Protein AF-A0A7X7B456-F1 (afdb_monomer_lite)

Secondary structure (DSSP, 8-state):
---HHHHEEES-EEEEEEE-TTS-EEEEEE-TT--EEEEESEEEEES---EEEEEE-SSSEEEEEEEEETTTTEEEEEEEEETTTEEEEEEE-TTS-EEEEEEE-

pLDDT: mean 91.18, std 5.42, range [74.38, 96.75]

Radius of gyration: 12.92 Å; chains: 1; bounding box: 39×23×30 Å

Foldseek 3Di:
DDDLVLAEDEDWDFDDWDADPQRKIKTKTAPCQQWEWEADVDTDTDRGFGIWIWIDDPAQKIKIFGARDVVVSHTPDIDIDGSQFWHWYWDADPVRYIYIYIDTD

Structure (mmCIF, N/CA/C/O backbone):
data_AF-A0A7X7B456-F1
#
_entry.id   AF-A0A7X7B456-F1
#
loop_
_atom_site.group_PDB
_atom_site.id
_atom_site.type_symbol
_atom_site.label_atom_id
_atom_site.label_alt_id
_atom_site.label_comp_id
_atom_site.label_asym_id
_atom_site.label_entity_id
_atom_site.label_seq_id
_atom_site.pdbx_PDB_ins_code
_atom_site.Cartn_x
_atom_site.Cartn_y
_atom_site.Cartn_z
_atom_site.occupancy
_atom_site.B_iso_or_equiv
_atom_site.auth_seq_id
_atom_site.auth_comp_id
_atom_site.auth_asym_id
_atom_site.auth_atom_id
_atom_site.pdbx_PDB_model_num
ATOM 1 N N . MET A 1 1 ? 10.256 3.997 -14.830 1.00 79.56 1 MET A N 1
ATOM 2 C CA . MET A 1 1 ? 10.286 3.714 -13.384 1.00 79.56 1 MET A CA 1
ATOM 3 C C . MET A 1 1 ? 8.914 4.049 -12.843 1.00 79.56 1 MET A C 1
ATOM 5 O O . MET A 1 1 ? 8.409 5.098 -13.226 1.00 79.56 1 MET A O 1
ATOM 9 N N . LEU A 1 2 ? 8.309 3.146 -12.071 1.00 88.50 2 LEU A N 1
ATOM 10 C CA . LEU A 1 2 ? 6.975 3.356 -11.505 1.00 88.50 2 LEU A CA 1
ATOM 11 C C . LEU A 1 2 ? 6.979 4.529 -10.521 1.00 88.50 2 LEU A C 1
ATOM 13 O O . LEU A 1 2 ? 7.971 4.753 -9.823 1.00 88.50 2 LEU A O 1
ATOM 17 N N . ASP A 1 3 ? 5.858 5.237 -10.439 1.00 92.12 3 ASP A N 1
ATOM 18 C CA . ASP A 1 3 ? 5.571 6.172 -9.356 1.00 92.12 3 ASP A CA 1
ATOM 19 C C . ASP A 1 3 ? 4.398 5.678 -8.501 1.00 92.12 3 ASP A C 1
ATOM 21 O O . ASP A 1 3 ? 3.624 4.802 -8.890 1.00 92.12 3 ASP A O 1
ATOM 25 N N . ILE A 1 4 ? 4.240 6.250 -7.309 1.00 93.56 4 ILE A N 1
ATOM 26 C CA . ILE A 1 4 ? 3.188 5.846 -6.375 1.00 93.56 4 ILE A CA 1
ATOM 27 C C . ILE A 1 4 ? 1.797 6.022 -6.979 1.00 93.56 4 ILE A C 1
ATOM 29 O O . ILE A 1 4 ? 0.917 5.219 -6.700 1.00 93.56 4 ILE A O 1
ATOM 33 N N . GLY A 1 5 ? 1.614 7.017 -7.853 1.00 93.50 5 GLY A N 1
ATOM 34 C CA . GLY A 1 5 ? 0.360 7.237 -8.568 1.00 93.50 5 GLY A CA 1
ATOM 35 C C . GLY A 1 5 ? 0.029 6.140 -9.580 1.00 93.50 5 GLY A C 1
ATOM 36 O O . GLY A 1 5 ? -1.143 5.982 -9.919 1.00 93.50 5 GLY A O 1
ATOM 37 N N . ASP A 1 6 ? 1.007 5.359 -10.043 1.00 92.94 6 ASP A N 1
ATOM 38 C CA . ASP A 1 6 ? 0.758 4.198 -10.901 1.00 92.94 6 ASP A CA 1
ATOM 39 C C . ASP A 1 6 ? 0.205 3.027 -10.090 1.00 92.94 6 ASP A C 1
ATOM 41 O O . ASP A 1 6 ? -0.608 2.257 -10.589 1.00 92.94 6 ASP A O 1
ATOM 45 N N . VAL A 1 7 ? 0.617 2.911 -8.830 1.00 95.44 7 VAL A N 1
ATOM 46 C CA . VAL A 1 7 ? 0.363 1.733 -7.996 1.00 95.44 7 VAL A CA 1
ATOM 47 C C . VAL A 1 7 ? -0.765 1.955 -7.000 1.00 95.44 7 VAL A C 1
ATOM 49 O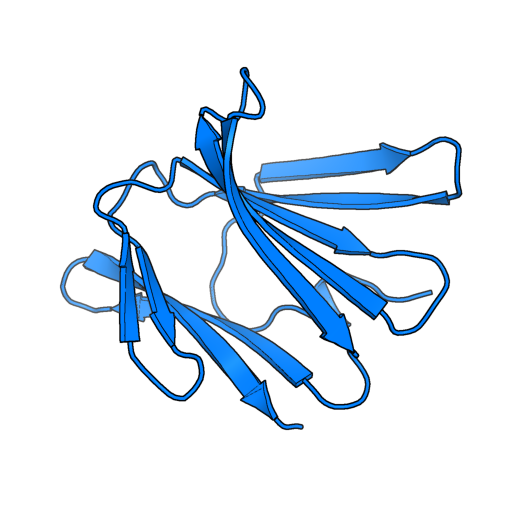 O . VAL A 1 7 ? -1.481 1.017 -6.672 1.00 95.44 7 VAL A O 1
ATOM 52 N N . VAL A 1 8 ? -0.944 3.179 -6.515 1.00 96.00 8 VAL A N 1
ATOM 53 C CA . VAL A 1 8 ? -1.870 3.509 -5.436 1.00 96.00 8 VAL A CA 1
ATOM 54 C C . VAL A 1 8 ? -2.873 4.558 -5.896 1.00 96.00 8 VAL A C 1
ATOM 56 O O . VAL A 1 8 ? -2.514 5.645 -6.347 1.00 96.00 8 VAL A O 1
ATOM 59 N N . LYS A 1 9 ? -4.154 4.229 -5.751 1.00 95.00 9 LYS A N 1
ATOM 60 C CA . LYS A 1 9 ? -5.307 5.070 -6.075 1.00 95.00 9 LYS A CA 1
ATOM 61 C C . LYS A 1 9 ? -6.131 5.361 -4.820 1.00 95.00 9 LYS A C 1
ATOM 63 O O . LYS A 1 9 ? -5.988 4.707 -3.785 1.00 95.00 9 LYS A O 1
ATOM 68 N N . GLY A 1 10 ? -7.020 6.343 -4.932 1.00 91.44 10 GLY A N 1
ATOM 69 C CA . GLY A 1 10 ? -7.939 6.727 -3.864 1.00 91.44 10 GLY A CA 1
ATOM 70 C C . GLY A 1 10 ? -7.364 7.768 -2.903 1.00 91.44 10 GLY A C 1
ATOM 71 O O . GLY A 1 10 ? -6.467 8.537 -3.245 1.00 91.44 10 GLY A O 1
ATOM 72 N N . SER A 1 11 ? -7.940 7.835 -1.704 1.00 87.88 11 SER A N 1
ATOM 73 C CA . SER A 1 11 ? -7.616 8.856 -0.703 1.00 87.88 11 SER A CA 1
ATOM 74 C C . SER A 1 11 ? -6.690 8.291 0.364 1.00 87.88 11 SER A C 1
ATOM 76 O O . SER A 1 11 ? -7.115 7.541 1.243 1.00 87.88 11 SER A O 1
ATOM 78 N N . TYR A 1 12 ? -5.426 8.700 0.312 1.00 91.19 12 TYR A N 1
ATOM 79 C CA . TYR A 1 12 ? -4.400 8.308 1.269 1.00 91.19 12 TYR A CA 1
ATOM 80 C C . TYR A 1 12 ? -3.569 9.514 1.705 1.00 91.19 12 TYR A C 1
ATOM 82 O O . TYR A 1 12 ? -3.483 10.528 1.012 1.00 91.19 12 TYR A O 1
ATOM 90 N N . LYS A 1 13 ? -2.932 9.400 2.874 1.00 92.31 13 LYS A N 1
ATOM 91 C CA . LYS A 1 13 ? -1.981 10.399 3.360 1.00 92.31 13 LYS A CA 1
ATOM 92 C C . LYS A 1 13 ? -0.569 9.852 3.228 1.00 92.31 13 LYS A C 1
ATOM 94 O O . LYS A 1 13 ? -0.156 8.995 4.010 1.00 92.31 13 LYS A O 1
ATOM 99 N N . LEU A 1 14 ? 0.171 10.363 2.249 1.00 93.12 14 LEU A N 1
ATOM 100 C CA . LEU A 1 14 ? 1.596 10.083 2.132 1.00 93.12 14 LEU A CA 1
ATOM 101 C C . LEU A 1 14 ? 2.341 10.789 3.270 1.00 93.12 14 LEU A C 1
ATOM 103 O O . LEU A 1 14 ? 2.170 11.990 3.482 1.00 93.12 14 LEU A O 1
ATOM 107 N N . ARG A 1 15 ? 3.133 10.034 4.029 1.00 91.50 15 ARG A N 1
ATOM 108 C CA . ARG A 1 15 ? 3.852 10.531 5.206 1.00 91.50 15 ARG A CA 1
ATOM 109 C C . ARG A 1 15 ? 5.330 10.776 4.923 1.00 91.50 15 ARG A C 1
ATOM 111 O O . ARG A 1 15 ? 5.874 11.761 5.409 1.00 91.50 15 ARG A O 1
ATOM 118 N N . SER A 1 16 ? 5.978 9.896 4.165 1.00 93.12 16 SER A N 1
ATOM 119 C CA . SER A 1 16 ? 7.384 10.056 3.784 1.00 93.12 16 SER A CA 1
ATOM 120 C C . SER A 1 16 ? 7.712 9.305 2.500 1.00 93.12 16 SER A C 1
ATOM 122 O O . SER A 1 16 ? 7.055 8.317 2.164 1.00 93.12 16 SER A O 1
ATOM 124 N N . ILE A 1 17 ? 8.754 9.783 1.820 1.00 95.19 17 ILE A N 1
ATOM 125 C CA . ILE A 1 17 ? 9.375 9.152 0.657 1.00 95.19 17 ILE A CA 1
ATOM 126 C C . ILE A 1 17 ? 10.861 8.990 0.978 1.00 95.19 17 ILE A C 1
ATOM 128 O O . ILE A 1 17 ? 11.485 9.948 1.437 1.00 95.19 17 ILE A O 1
ATOM 132 N N . ALA A 1 18 ? 11.424 7.808 0.752 1.00 94.19 18 ALA A N 1
ATOM 133 C CA . ALA A 1 18 ? 12.853 7.561 0.910 1.00 94.19 18 ALA A CA 1
ATOM 134 C C . ALA A 1 18 ? 13.421 6.882 -0.339 1.00 94.19 18 ALA A C 1
ATOM 136 O O . ALA A 1 18 ? 12.898 5.864 -0.789 1.00 94.19 18 ALA A O 1
ATOM 137 N N . ASN A 1 19 ? 14.503 7.442 -0.882 1.00 93.75 19 ASN A N 1
ATOM 138 C CA . ASN A 1 19 ? 15.277 6.797 -1.939 1.00 93.75 19 ASN A CA 1
ATOM 139 C C . ASN A 1 19 ? 16.259 5.813 -1.301 1.00 93.75 19 ASN A C 1
ATOM 141 O O . ASN A 1 19 ? 16.872 6.120 -0.277 1.00 93.75 19 ASN A O 1
ATOM 145 N N . ARG A 1 20 ? 16.403 4.640 -1.906 1.00 89.88 20 ARG A N 1
ATOM 146 C CA . ARG A 1 20 ? 17.356 3.609 -1.505 1.00 89.88 20 ARG A CA 1
ATOM 147 C C . ARG A 1 20 ? 18.559 3.625 -2.446 1.00 89.88 20 ARG A C 1
ATOM 149 O O . ARG A 1 20 ? 18.444 4.003 -3.610 1.00 89.88 20 ARG A O 1
ATOM 156 N N . ASP A 1 21 ? 19.699 3.153 -1.955 1.00 88.69 21 ASP A N 1
ATOM 157 C CA . ASP A 1 21 ? 20.954 3.128 -2.721 1.00 88.69 21 ASP A CA 1
ATOM 158 C C . ASP A 1 21 ? 20.877 2.241 -3.976 1.00 88.69 21 ASP A C 1
ATOM 160 O O . ASP A 1 21 ? 21.601 2.458 -4.943 1.00 88.69 21 ASP A O 1
ATOM 164 N N . ASN A 1 22 ? 19.968 1.262 -3.991 1.00 86.88 22 ASN A N 1
ATOM 165 C CA . ASN A 1 22 ? 19.709 0.384 -5.135 1.00 86.88 22 ASN A CA 1
ATOM 166 C C . ASN A 1 22 ? 18.764 1.002 -6.191 1.00 86.88 22 ASN A C 1
ATOM 168 O O . ASN A 1 22 ? 18.428 0.340 -7.173 1.00 86.88 22 ASN A O 1
ATOM 172 N N . GLY A 1 23 ? 18.336 2.254 -6.002 1.00 88.00 23 GLY A N 1
ATOM 173 C CA . GLY A 1 23 ? 17.392 2.945 -6.879 1.00 88.00 23 GLY A CA 1
ATOM 174 C C . GLY A 1 23 ? 15.918 2.721 -6.533 1.00 88.00 23 GLY A C 1
ATOM 175 O O . GLY A 1 23 ? 15.066 3.375 -7.134 1.00 88.00 23 GLY A O 1
ATOM 176 N N . ASP A 1 24 ? 15.602 1.867 -5.554 1.00 93.12 24 ASP A N 1
ATOM 177 C CA . ASP A 1 24 ? 14.225 1.681 -5.097 1.00 93.12 24 ASP A CA 1
ATOM 178 C C . ASP A 1 24 ? 13.713 2.928 -4.365 1.00 93.12 24 ASP A C 1
ATOM 180 O O . ASP A 1 24 ? 14.471 3.699 -3.762 1.00 93.12 24 ASP A O 1
ATOM 184 N N . ARG A 1 25 ? 12.391 3.098 -4.358 1.00 95.44 25 ARG A N 1
ATOM 185 C CA . ARG A 1 25 ? 11.721 4.152 -3.594 1.00 95.44 25 ARG A CA 1
ATOM 186 C C . ARG A 1 25 ? 10.702 3.585 -2.628 1.00 95.44 25 ARG A C 1
ATOM 188 O O . ARG A 1 25 ? 9.796 2.854 -3.020 1.00 95.44 25 ARG A O 1
ATOM 195 N N . ASP A 1 26 ? 10.819 4.014 -1.382 1.00 95.44 26 ASP A N 1
ATOM 196 C CA . ASP A 1 26 ? 9.929 3.663 -0.287 1.00 95.44 26 ASP A CA 1
ATOM 197 C C . ASP A 1 26 ? 8.913 4.777 -0.053 1.00 95.44 26 ASP A C 1
ATOM 199 O O . ASP A 1 26 ? 9.279 5.896 0.308 1.00 95.44 26 ASP A O 1
ATOM 203 N N . TYR A 1 27 ? 7.632 4.455 -0.196 1.00 95.81 27 TYR A N 1
ATOM 204 C CA . TYR A 1 27 ? 6.511 5.346 0.071 1.00 95.81 27 TYR A CA 1
ATOM 205 C C . TYR A 1 27 ? 5.784 4.868 1.323 1.00 95.81 27 TYR A C 1
ATOM 207 O O . TYR A 1 27 ? 5.190 3.792 1.348 1.00 95.81 27 TYR A O 1
ATOM 215 N N . SER A 1 28 ? 5.830 5.669 2.385 1.00 95.00 28 SER A N 1
ATOM 216 C CA . SER A 1 28 ? 5.118 5.369 3.628 1.00 95.00 28 SER A CA 1
ATOM 217 C C . SER A 1 28 ? 3.768 6.070 3.649 1.00 95.00 28 SER A C 1
ATOM 219 O O . SER A 1 28 ? 3.695 7.298 3.719 1.00 95.00 28 SER A O 1
ATOM 221 N N . ILE A 1 29 ? 2.700 5.284 3.627 1.00 94.62 29 ILE A N 1
ATOM 222 C CA . ILE A 1 29 ? 1.313 5.722 3.739 1.00 94.62 29 ILE A CA 1
ATOM 223 C C . ILE A 1 29 ? 0.874 5.602 5.198 1.00 94.62 29 ILE A C 1
ATOM 225 O O . ILE A 1 29 ? 1.084 4.583 5.858 1.00 94.62 29 ILE A O 1
ATOM 229 N N . ASP A 1 30 ? 0.276 6.667 5.715 1.00 91.94 30 ASP A N 1
ATOM 230 C CA . ASP A 1 30 ? -0.236 6.706 7.077 1.00 91.94 30 ASP A CA 1
ATOM 231 C C . ASP A 1 30 ? -1.552 5.930 7.192 1.00 91.94 30 ASP A C 1
ATOM 233 O O . ASP A 1 30 ? -2.493 6.186 6.440 1.00 91.94 30 ASP A O 1
ATOM 237 N N . ASN A 1 31 ? -1.632 5.021 8.165 1.00 89.75 31 ASN A N 1
ATOM 238 C CA . ASN A 1 31 ? -2.876 4.347 8.534 1.00 89.75 31 ASN A CA 1
ATOM 239 C C . ASN A 1 31 ? -3.369 4.772 9.931 1.00 89.75 31 ASN A C 1
ATOM 241 O O . ASN A 1 31 ? -4.330 4.213 10.454 1.00 89.75 31 ASN A O 1
ATOM 245 N N . PHE A 1 32 ? -2.723 5.767 10.555 1.00 87.00 32 PHE A N 1
ATOM 246 C CA . PHE A 1 32 ? -3.124 6.356 11.839 1.00 87.00 32 PHE A CA 1
ATOM 247 C C . PHE A 1 32 ? -3.309 5.337 12.974 1.00 87.00 32 PHE A C 1
ATOM 249 O O . PHE A 1 32 ? -4.110 5.555 13.882 1.00 87.00 32 PHE A O 1
ATOM 256 N N . ALA A 1 33 ? -2.593 4.208 12.919 1.00 84.06 33 ALA A N 1
ATOM 257 C CA . ALA A 1 33 ? -2.764 3.093 13.852 1.00 84.06 33 ALA A CA 1
ATOM 258 C C . ALA A 1 33 ? -4.212 2.561 13.944 1.00 84.06 33 ALA A C 1
ATOM 260 O O . ALA A 1 33 ? -4.596 1.986 14.965 1.00 84.06 33 ALA A O 1
ATOM 261 N N . MET A 1 34 ? -5.012 2.739 12.888 1.00 87.69 34 MET A N 1
ATOM 262 C CA . MET A 1 34 ? -6.392 2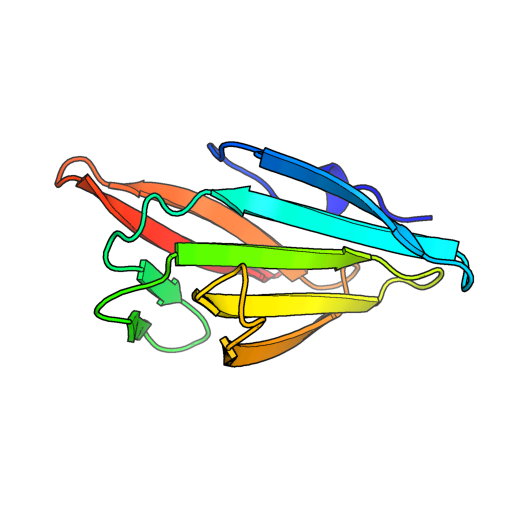.267 12.821 1.00 87.69 34 MET A CA 1
ATOM 263 C C . MET A 1 34 ? -6.459 0.795 12.386 1.00 87.69 34 MET A C 1
ATOM 265 O O . MET A 1 34 ? -5.502 0.264 11.810 1.00 87.69 34 MET A O 1
ATOM 269 N N . PRO A 1 35 ? -7.588 0.110 12.636 1.00 91.62 35 PRO A N 1
ATOM 270 C CA . PRO A 1 35 ? -7.863 -1.166 11.994 1.00 91.62 35 PRO A CA 1
ATOM 271 C C . PRO A 1 35 ? -7.850 -1.016 10.470 1.00 91.62 35 PRO A C 1
ATOM 273 O O . PRO A 1 35 ? -8.400 -0.046 9.938 1.00 91.62 35 PRO A O 1
ATOM 276 N N . LEU A 1 36 ? -7.243 -1.985 9.788 1.00 94.75 36 LEU A N 1
ATOM 277 C CA . LEU A 1 36 ? -7.167 -2.045 8.331 1.00 94.75 36 LEU A CA 1
ATOM 278 C C . LEU A 1 36 ? -7.803 -3.345 7.850 1.00 94.75 36 LEU A C 1
ATOM 280 O O . LEU A 1 36 ? -7.474 -4.418 8.357 1.00 94.75 36 LEU A O 1
ATOM 284 N N . THR A 1 37 ? -8.677 -3.246 6.855 1.00 95.25 37 THR A N 1
ATOM 285 C CA . THR A 1 37 ? -9.175 -4.413 6.116 1.00 95.25 37 THR A CA 1
ATOM 286 C C . THR A 1 37 ? -8.472 -4.464 4.770 1.00 95.25 37 THR A C 1
ATOM 288 O O . THR A 1 37 ? -8.51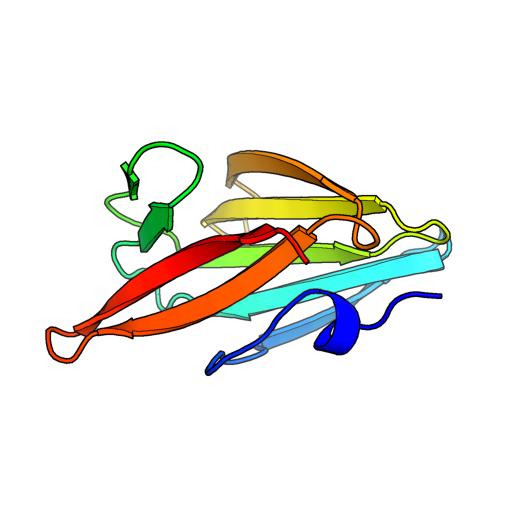4 -3.488 4.022 1.00 95.25 37 THR A O 1
ATOM 291 N N . LEU A 1 38 ? -7.801 -5.575 4.483 1.00 95.31 38 LEU A N 1
ATOM 292 C CA . LEU A 1 38 ? -7.240 -5.861 3.170 1.00 95.31 38 LEU A CA 1
ATOM 293 C C . LEU A 1 38 ? -8.198 -6.767 2.400 1.00 95.31 38 LEU A C 1
ATOM 295 O O . LEU A 1 38 ? -8.560 -7.834 2.896 1.00 95.31 38 LEU A O 1
ATOM 299 N N . GLU A 1 39 ? -8.544 -6.382 1.179 1.00 94.38 39 GLU A N 1
ATOM 300 C CA . GLU A 1 39 ? -9.366 -7.188 0.277 1.00 94.38 39 GLU A CA 1
ATOM 301 C C . GLU A 1 39 ? -8.497 -7.764 -0.851 1.00 94.38 39 GLU A C 1
ATOM 303 O O . GLU A 1 39 ? -7.998 -7.021 -1.698 1.00 94.38 39 GLU A O 1
ATOM 308 N N . LEU A 1 40 ? -8.302 -9.089 -0.845 1.00 87.75 40 LEU A N 1
ATOM 309 C CA . LEU A 1 40 ? -7.573 -9.838 -1.880 1.00 87.75 40 LEU A CA 1
ATOM 310 C C . LEU A 1 40 ? -8.169 -11.243 -2.019 1.00 87.75 40 LEU A C 1
ATOM 312 O O . LEU A 1 40 ? -7.771 -12.168 -1.305 1.00 87.75 40 LEU A O 1
ATOM 316 N N . GLY A 1 41 ? -9.195 -11.394 -2.862 1.00 84.69 41 GLY A N 1
ATOM 317 C CA . GLY A 1 41 ? -9.990 -12.629 -3.007 1.00 84.69 41 GLY A CA 1
ATOM 318 C C . GLY A 1 41 ? -10.784 -13.052 -1.753 1.00 84.69 41 GLY A C 1
ATOM 319 O O . GLY A 1 41 ? -11.772 -13.772 -1.852 1.00 84.69 41 GLY A O 1
ATOM 320 N N . ARG A 1 42 ? -10.369 -12.585 -0.572 1.00 87.12 42 ARG A N 1
ATOM 321 C CA . ARG A 1 42 ? -10.979 -12.698 0.754 1.00 87.12 42 ARG A CA 1
ATOM 322 C C . ARG A 1 42 ? -10.605 -11.470 1.582 1.00 87.12 42 ARG A C 1
ATOM 324 O O . ARG A 1 42 ? -9.608 -10.804 1.298 1.00 87.12 42 ARG A O 1
ATOM 331 N N . GLU A 1 43 ? -11.371 -11.212 2.634 1.00 93.75 43 GLU A N 1
ATOM 332 C CA . GLU A 1 43 ? -11.085 -10.132 3.577 1.00 93.75 43 GLU A CA 1
ATOM 333 C C . GLU A 1 43 ? -10.116 -10.592 4.672 1.00 93.75 43 GLU A C 1
ATOM 335 O O . GLU A 1 43 ? -10.385 -11.541 5.414 1.00 93.75 43 GLU A O 1
ATOM 340 N N . LEU A 1 44 ? -8.994 -9.887 4.805 1.00 93.81 44 LEU A N 1
ATOM 341 C CA . LEU A 1 44 ? -8.067 -10.022 5.924 1.00 93.81 44 LEU A CA 1
ATOM 342 C C . LEU A 1 44 ? -8.186 -8.793 6.825 1.00 93.81 44 LEU A C 1
ATOM 344 O O . LEU A 1 44 ? -7.965 -7.661 6.403 1.00 93.81 44 LEU A O 1
ATOM 348 N N . ASN A 1 45 ? -8.531 -9.025 8.090 1.00 93.75 45 ASN A N 1
ATOM 349 C CA . ASN A 1 45 ? -8.787 -7.969 9.061 1.00 93.75 45 ASN A CA 1
ATOM 350 C C . ASN A 1 45 ? -7.612 -7.821 10.031 1.00 93.75 45 ASN A C 1
ATOM 352 O O . ASN A 1 45 ? -7.333 -8.713 10.834 1.00 93.75 45 ASN A O 1
ATOM 356 N N . PHE A 1 46 ? -6.967 -6.659 10.014 1.00 92.31 46 PHE A N 1
ATOM 357 C CA . PHE A 1 46 ? -5.873 -6.317 10.914 1.00 92.31 46 PHE A CA 1
ATOM 358 C C . PHE A 1 46 ? -6.377 -5.363 11.994 1.00 92.31 46 PHE A C 1
ATOM 360 O O . PHE A 1 46 ? -6.857 -4.268 11.703 1.00 92.31 46 PHE A O 1
ATOM 367 N N . LYS A 1 47 ? -6.240 -5.757 13.267 1.00 90.19 47 LYS A N 1
ATOM 368 C CA . LYS A 1 47 ? -6.707 -4.940 14.404 1.00 90.19 47 LYS A CA 1
ATOM 369 C C . LYS A 1 47 ? -5.997 -3.589 14.494 1.00 90.19 47 LYS A C 1
ATOM 371 O O . LYS A 1 47 ? -6.593 -2.623 14.959 1.00 90.19 47 LYS A O 1
ATOM 376 N N . LYS A 1 48 ? -4.728 -3.537 14.089 1.00 89.50 48 LYS A N 1
ATOM 377 C CA . LYS A 1 48 ? -3.891 -2.341 14.149 1.00 89.50 48 LYS A CA 1
ATOM 378 C C . LYS A 1 48 ? -2.820 -2.413 13.068 1.00 89.50 48 LYS A C 1
ATOM 380 O O . LYS A 1 48 ? -2.017 -3.341 13.073 1.00 89.50 48 LYS A O 1
ATOM 385 N N . VAL A 1 49 ? -2.794 -1.415 12.192 1.00 92.56 49 VAL A N 1
ATOM 386 C CA . VAL A 1 49 ? -1.695 -1.164 11.250 1.00 92.56 49 VAL A CA 1
ATOM 387 C C . VAL A 1 49 ? -1.277 0.289 11.436 1.00 92.56 49 VAL A C 1
ATOM 389 O O . VAL A 1 49 ? -2.115 1.185 11.343 1.00 92.56 49 VAL A O 1
ATOM 392 N N . SER A 1 50 ? -0.010 0.539 11.763 1.00 91.38 50 SER A N 1
ATOM 393 C CA . SER A 1 50 ? 0.497 1.901 11.978 1.00 91.38 50 SER A CA 1
ATOM 394 C C . SER A 1 50 ? 0.658 2.640 10.656 1.00 91.38 50 SER A C 1
ATOM 396 O O . SER A 1 50 ? 0.118 3.732 10.476 1.00 91.38 50 SER A O 1
ATOM 398 N N . SER A 1 51 ? 1.355 2.010 9.721 1.00 93.38 51 SER A N 1
ATOM 399 C CA . SER A 1 51 ? 1.646 2.545 8.402 1.00 93.38 51 SER A CA 1
ATOM 400 C C . SER A 1 51 ? 1.785 1.424 7.393 1.00 93.38 51 SER A C 1
ATOM 402 O O . SER A 1 51 ? 1.974 0.257 7.739 1.00 93.38 51 SER A O 1
ATOM 404 N N . ILE A 1 52 ? 1.719 1.810 6.133 1.00 95.19 52 ILE A N 1
ATOM 405 C CA . ILE A 1 52 ? 1.811 0.908 5.005 1.00 95.19 52 ILE A CA 1
ATOM 406 C C . ILE A 1 52 ? 2.975 1.383 4.161 1.00 95.19 52 ILE A C 1
ATOM 408 O O . ILE A 1 52 ? 3.027 2.548 3.776 1.00 95.19 52 ILE A O 1
ATOM 412 N N . LEU A 1 53 ? 3.933 0.503 3.927 1.00 95.56 53 LEU A N 1
ATOM 413 C CA . LEU A 1 53 ? 5.085 0.794 3.096 1.00 95.56 53 LEU A CA 1
ATOM 414 C C . LEU A 1 53 ? 4.847 0.184 1.718 1.00 95.56 53 LEU A C 1
ATOM 416 O O . LEU A 1 53 ? 4.657 -1.022 1.596 1.00 95.56 53 LEU A O 1
ATOM 420 N N . VAL A 1 54 ? 4.874 1.026 0.692 1.00 96.75 54 VAL A N 1
ATOM 421 C CA . VAL A 1 54 ? 4.889 0.607 -0.707 1.00 96.75 54 VAL A CA 1
ATOM 422 C C . VAL A 1 54 ? 6.286 0.872 -1.241 1.00 96.75 54 VAL A C 1
ATOM 424 O O . VAL A 1 54 ? 6.723 2.022 -1.264 1.00 96.75 54 VAL A O 1
ATOM 427 N N . ARG A 1 55 ? 7.002 -0.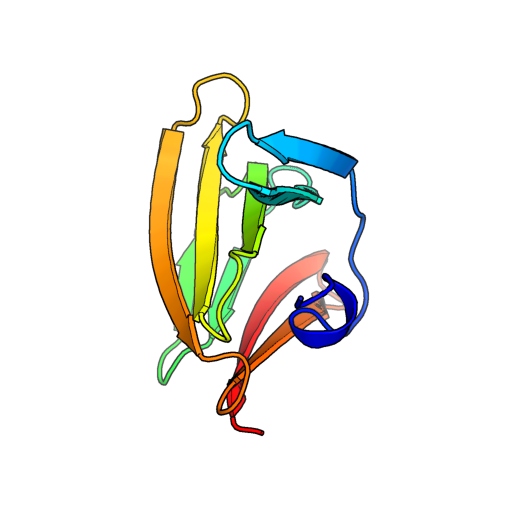176 -1.643 1.00 95.94 55 ARG A N 1
ATOM 428 C CA . ARG A 1 55 ? 8.320 -0.045 -2.270 1.00 95.94 55 ARG A CA 1
ATOM 429 C C . ARG A 1 55 ? 8.210 -0.303 -3.759 1.00 95.94 55 ARG A C 1
ATOM 431 O O . ARG A 1 55 ? 7.747 -1.366 -4.171 1.00 95.94 55 ARG A O 1
ATOM 438 N N . LEU A 1 56 ? 8.674 0.666 -4.535 1.00 96.62 56 LEU A N 1
ATOM 439 C CA . LEU A 1 56 ? 8.736 0.604 -5.988 1.00 96.62 56 LEU A CA 1
ATOM 440 C C . LEU A 1 56 ? 10.178 0.353 -6.412 1.00 96.62 56 LEU A C 1
ATOM 442 O O . LEU A 1 56 ? 11.069 1.110 -6.023 1.00 96.62 56 LEU A O 1
ATOM 446 N N . GLY A 1 57 ? 10.387 -0.704 -7.192 1.00 91.38 57 GLY A N 1
ATOM 447 C CA . GLY A 1 57 ? 11.681 -0.997 -7.793 1.00 91.38 57 GLY A CA 1
ATOM 448 C C . GLY A 1 57 ? 11.821 -0.434 -9.207 1.00 91.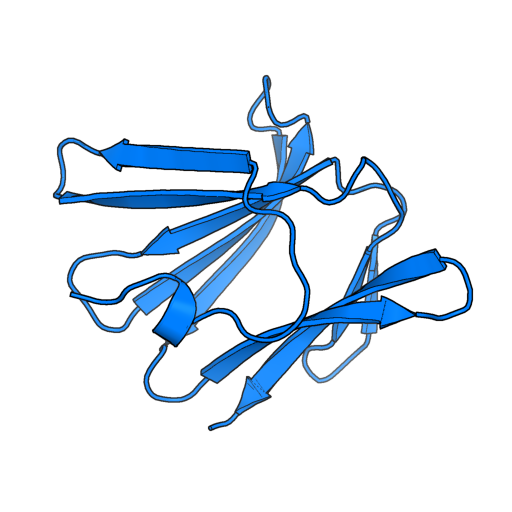38 57 GLY A C 1
ATOM 449 O O . GLY A 1 57 ? 10.987 0.322 -9.710 1.00 91.38 57 GLY A O 1
ATOM 450 N N . ASN A 1 58 ? 12.882 -0.865 -9.887 1.00 89.25 58 ASN A N 1
ATOM 451 C CA . ASN A 1 58 ? 13.152 -0.494 -11.281 1.00 89.25 58 ASN A CA 1
ATOM 452 C C . ASN A 1 58 ? 12.316 -1.277 -12.315 1.00 89.25 58 ASN A C 1
ATOM 454 O O . ASN A 1 58 ? 12.373 -0.971 -13.507 1.00 89.25 58 ASN A O 1
ATOM 458 N N . THR A 1 59 ? 11.557 -2.286 -11.883 1.00 92.25 59 THR A N 1
ATOM 459 C CA . THR A 1 59 ? 10.700 -3.126 -12.735 1.00 92.25 59 THR A CA 1
ATOM 460 C C . THR A 1 59 ? 9.224 -2.734 -12.585 1.00 92.25 59 THR A C 1
ATOM 462 O O . THR A 1 59 ? 8.910 -1.704 -11.992 1.00 92.25 59 THR A O 1
ATOM 465 N N . SER A 1 60 ? 8.302 -3.527 -13.147 1.00 93.50 60 SER A N 1
ATOM 466 C CA . SER A 1 60 ? 6.867 -3.367 -12.880 1.00 93.50 60 SER A CA 1
ATOM 467 C C . SER A 1 60 ? 6.431 -3.941 -11.527 1.00 93.50 60 SER A C 1
ATOM 469 O O . SER A 1 60 ? 5.299 -3.716 -11.113 1.00 93.50 60 SER A O 1
ATOM 471 N N . MET A 1 61 ? 7.319 -4.641 -10.817 1.00 95.44 61 MET A N 1
ATOM 472 C CA . MET A 1 61 ? 7.011 -5.199 -9.506 1.00 95.44 61 MET A CA 1
ATOM 473 C C . MET A 1 61 ? 7.069 -4.121 -8.426 1.00 95.44 61 MET A C 1
ATOM 475 O O . MET A 1 61 ? 7.978 -3.284 -8.397 1.00 95.44 61 MET A O 1
ATOM 479 N N . PHE A 1 62 ? 6.133 -4.193 -7.491 1.00 95.81 62 PHE A N 1
ATOM 480 C CA . PHE A 1 62 ? 6.159 -3.426 -6.258 1.00 95.81 62 PHE A CA 1
ATOM 481 C C . PHE A 1 62 ? 5.851 -4.326 -5.070 1.00 95.81 62 PHE A C 1
ATOM 483 O O . PHE A 1 62 ? 5.184 -5.349 -5.203 1.00 95.81 62 PHE A O 1
ATOM 490 N N . SER A 1 63 ? 6.323 -3.915 -3.897 1.00 96.06 63 SER A N 1
ATOM 491 C CA . SER A 1 63 ? 6.044 -4.631 -2.657 1.00 96.06 63 SER A CA 1
ATOM 492 C C . SER A 1 63 ? 5.208 -3.786 -1.709 1.00 96.06 63 SER A C 1
ATOM 494 O O . SER A 1 63 ? 5.412 -2.577 -1.572 1.00 96.06 63 SER A O 1
ATOM 496 N N . LEU A 1 64 ? 4.258 -4.439 -1.054 1.00 96.19 64 LEU A N 1
ATOM 497 C CA . LEU A 1 64 ? 3.351 -3.880 -0.067 1.00 96.19 64 LEU A CA 1
ATOM 498 C C . LEU A 1 64 ? 3.666 -4.494 1.294 1.00 96.19 64 LEU A C 1
ATOM 500 O O . LEU A 1 64 ? 3.580 -5.708 1.466 1.00 96.19 64 LEU A O 1
ATOM 504 N N . HIS A 1 65 ? 3.959 -3.655 2.282 1.00 95.56 65 HIS A N 1
ATOM 505 C CA . HIS A 1 65 ? 4.24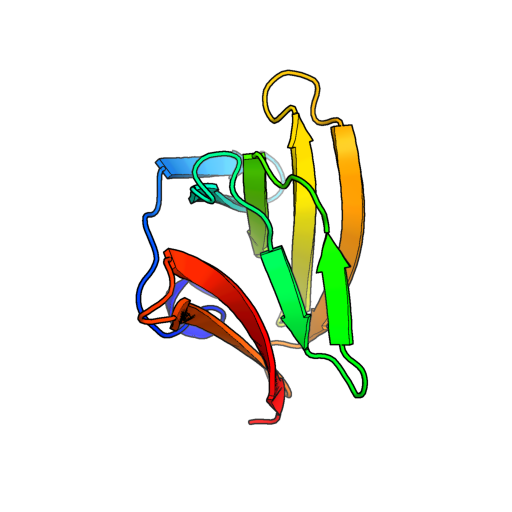1 -4.079 3.651 1.00 95.56 65 HIS A CA 1
ATOM 506 C C . HIS A 1 65 ? 3.272 -3.397 4.613 1.00 95.56 65 HIS A C 1
ATOM 508 O O . HIS A 1 65 ? 3.200 -2.167 4.674 1.00 95.56 65 HIS A O 1
ATOM 514 N N . LEU A 1 66 ? 2.541 -4.187 5.398 1.00 94.88 66 LEU A N 1
ATOM 515 C CA . LEU A 1 66 ? 1.704 -3.682 6.486 1.00 94.88 66 LEU A CA 1
ATOM 516 C C . LEU A 1 66 ? 2.517 -3.684 7.779 1.00 94.88 66 LEU A C 1
ATOM 518 O O . LEU A 1 66 ? 2.922 -4.748 8.250 1.00 94.88 66 LEU A O 1
ATOM 522 N N . LEU A 1 67 ? 2.744 -2.508 8.363 1.00 93.69 67 LEU A N 1
ATOM 523 C CA . LEU A 1 67 ? 3.597 -2.356 9.541 1.00 93.69 67 LEU A CA 1
ATOM 524 C C . LEU A 1 67 ? 2.757 -2.241 10.819 1.00 93.69 67 LEU A C 1
ATOM 526 O O . LEU A 1 67 ? 1.859 -1.401 10.919 1.00 93.69 67 LEU A O 1
ATOM 530 N N . LEU A 1 68 ? 3.074 -3.049 11.832 1.00 89.81 68 LEU A N 1
ATOM 531 C CA . LEU A 1 68 ? 2.537 -2.898 13.187 1.00 89.81 68 LEU A CA 1
ATOM 532 C C . LEU A 1 68 ? 3.143 -1.671 13.858 1.00 89.81 68 LEU A C 1
ATOM 534 O O . LEU A 1 68 ? 2.425 -0.838 14.409 1.00 89.81 68 LEU A O 1
ATOM 538 N N . ASP A 1 69 ? 4.462 -1.562 13.744 1.00 84.00 69 ASP A N 1
ATOM 539 C CA . ASP A 1 69 ? 5.279 -0.475 14.257 1.00 84.00 69 ASP A CA 1
ATOM 540 C C . ASP A 1 69 ? 6.280 -0.075 13.174 1.00 84.00 69 ASP A C 1
ATOM 542 O O . ASP A 1 69 ? 7.065 -0.897 12.694 1.00 84.00 69 ASP A O 1
ATOM 546 N N . ARG A 1 70 ? 6.210 1.190 12.764 1.00 75.12 70 ARG A N 1
ATOM 547 C CA . ARG A 1 70 ? 7.066 1.749 11.723 1.00 75.12 70 ARG A CA 1
ATOM 548 C C . ARG A 1 70 ? 8.512 1.877 12.185 1.00 75.12 70 ARG A C 1
ATOM 550 O O . ARG A 1 70 ? 9.413 1.569 11.415 1.00 75.12 70 ARG A O 1
ATOM 557 N N . ASP A 1 71 ? 8.735 2.345 13.408 1.00 77.75 71 ASP A N 1
ATOM 558 C CA . ASP A 1 71 ? 10.075 2.695 13.882 1.00 77.75 71 ASP A CA 1
ATOM 559 C C . ASP A 1 71 ? 10.891 1.417 14.126 1.00 77.75 71 ASP A C 1
ATOM 561 O O . ASP A 1 71 ? 12.080 1.354 13.811 1.00 77.75 71 ASP A O 1
ATOM 565 N N . LEU A 1 72 ? 10.212 0.349 14.553 1.00 77.75 72 LEU A N 1
ATOM 566 C CA . LEU A 1 72 ? 10.787 -0.993 14.664 1.00 77.75 72 LEU A CA 1
ATOM 567 C C . LEU A 1 72 ? 10.767 -1.791 13.349 1.00 77.75 72 LEU A C 1
ATOM 569 O O . LEU A 1 72 ? 11.245 -2.923 13.334 1.00 77.75 72 LEU A O 1
ATOM 573 N N . HIS A 1 73 ? 10.196 -1.247 12.264 1.00 75.12 73 HIS A N 1
ATOM 574 C CA . HIS A 1 73 ? 9.950 -1.957 10.998 1.00 75.12 73 HIS A CA 1
ATOM 575 C C . HIS A 1 73 ? 9.283 -3.332 11.198 1.00 75.12 73 HIS A C 1
ATOM 577 O O . HIS A 1 73 ? 9.530 -4.290 10.465 1.00 75.12 73 HIS A O 1
ATOM 583 N N . SER A 1 74 ? 8.428 -3.439 12.218 1.00 84.00 74 SER A N 1
ATOM 584 C CA . SER A 1 74 ? 7.742 -4.678 12.561 1.00 84.00 74 SER A CA 1
ATOM 585 C C . SER A 1 74 ? 6.615 -4.911 11.559 1.00 84.00 74 SER A C 1
ATOM 587 O O . SER A 1 74 ? 5.582 -4.239 11.607 1.00 84.00 74 SER A O 1
ATOM 589 N N . GLN A 1 75 ? 6.830 -5.833 10.620 1.00 86.31 75 GLN A N 1
ATOM 590 C CA . GLN A 1 75 ? 5.865 -6.169 9.574 1.00 86.31 75 GLN A CA 1
ATOM 591 C C . GLN A 1 75 ? 4.886 -7.258 10.025 1.00 86.31 75 GLN A C 1
ATOM 593 O O . GLN A 1 75 ? 5.272 -8.236 10.662 1.00 86.31 75 GLN A O 1
ATOM 598 N N . ILE A 1 76 ? 3.615 -7.099 9.658 1.00 92.00 76 ILE A N 1
ATOM 599 C CA . ILE A 1 76 ? 2.556 -8.095 9.886 1.00 92.00 76 ILE A CA 1
ATOM 600 C C . ILE A 1 76 ? 2.256 -8.860 8.598 1.00 92.00 76 ILE A C 1
ATOM 602 O O . ILE A 1 76 ? 1.888 -10.031 8.635 1.00 92.00 76 ILE A O 1
ATOM 606 N N . MET A 1 77 ? 2.391 -8.194 7.453 1.00 92.81 77 MET A N 1
ATOM 607 C CA . MET A 1 77 ? 2.126 -8.789 6.153 1.00 92.81 77 MET A CA 1
ATOM 608 C C . MET A 1 77 ? 3.025 -8.162 5.098 1.00 92.81 77 MET A C 1
ATOM 610 O O . MET A 1 77 ? 3.309 -6.965 5.156 1.00 92.81 77 MET A O 1
ATOM 614 N N . HIS A 1 78 ? 3.408 -8.983 4.129 1.00 94.25 78 HIS A N 1
ATOM 615 C CA . HIS A 1 78 ? 4.184 -8.605 2.965 1.00 94.25 78 HIS A CA 1
ATOM 616 C C . HIS A 1 78 ? 3.593 -9.277 1.719 1.00 94.25 78 HIS A C 1
ATOM 618 O O . HIS A 1 78 ? 3.247 -10.459 1.777 1.00 94.25 78 HIS A O 1
ATOM 624 N N . LEU A 1 79 ? 3.463 -8.524 0.627 1.00 94.38 79 LEU A N 1
ATOM 625 C CA . LEU A 1 79 ? 3.010 -9.005 -0.678 1.00 94.38 79 LEU A CA 1
ATOM 626 C C . LEU A 1 79 ? 3.843 -8.358 -1.785 1.00 94.38 79 LEU A C 1
ATOM 628 O O . LEU A 1 79 ? 4.041 -7.144 -1.758 1.00 94.38 79 LEU A O 1
ATOM 632 N N . ASP A 1 80 ? 4.235 -9.151 -2.776 1.00 95.69 80 ASP A N 1
ATOM 633 C CA . ASP A 1 80 ? 4.798 -8.668 -4.036 1.00 95.69 80 ASP A CA 1
ATOM 634 C C . ASP A 1 80 ? 3.729 -8.741 -5.129 1.00 95.69 80 ASP A C 1
ATOM 636 O O . ASP A 1 80 ? 3.020 -9.741 -5.253 1.00 95.69 80 ASP A O 1
ATOM 640 N N . LEU A 1 81 ? 3.596 -7.666 -5.901 1.00 95.12 81 LEU A N 1
ATOM 641 C CA . LEU A 1 81 ? 2.535 -7.466 -6.886 1.00 95.12 81 LEU A CA 1
ATOM 642 C C . LEU A 1 81 ? 3.120 -6.878 -8.178 1.00 95.12 81 LEU A C 1
ATOM 644 O O . LEU A 1 81 ? 4.099 -6.130 -8.130 1.00 95.12 81 LEU A O 1
ATOM 648 N N . ASP A 1 82 ? 2.518 -7.191 -9.328 1.00 95.75 82 ASP A N 1
ATOM 649 C CA . ASP A 1 82 ? 2.883 -6.583 -10.614 1.00 95.75 82 ASP A CA 1
ATOM 650 C C . ASP A 1 82 ? 1.947 -5.404 -10.917 1.00 95.75 82 ASP A C 1
ATOM 652 O O . ASP A 1 82 ? 0.727 -5.563 -11.021 1.00 95.75 82 ASP A O 1
ATOM 656 N N . ALA A 1 83 ? 2.516 -4.208 -11.076 1.00 94.94 83 ALA A N 1
ATOM 657 C CA . ALA A 1 83 ? 1.790 -2.988 -11.419 1.00 94.94 83 ALA A CA 1
ATOM 658 C C . ALA A 1 83 ? 1.214 -2.998 -12.843 1.00 94.94 83 ALA A C 1
ATOM 660 O O . ALA A 1 83 ? 0.472 -2.081 -13.189 1.00 94.94 83 ALA A O 1
ATOM 661 N N . LYS A 1 84 ? 1.562 -3.978 -13.689 1.00 94.88 84 LYS A N 1
ATOM 662 C CA . LYS A 1 84 ? 0.905 -4.190 -14.990 1.00 94.88 84 LYS A CA 1
ATOM 663 C C . LYS A 1 84 ? -0.474 -4.813 -14.851 1.00 94.88 84 LYS A C 1
ATOM 665 O O . LYS A 1 84 ? -1.364 -4.447 -15.612 1.00 94.88 84 LYS A O 1
ATOM 670 N N . ASP A 1 85 ? -0.630 -5.691 -13.867 1.00 94.19 85 ASP A N 1
ATOM 671 C CA . ASP A 1 85 ? -1.840 -6.488 -13.682 1.00 94.19 85 ASP A CA 1
ATOM 672 C C . ASP A 1 85 ? -2.715 -5.931 -12.563 1.00 94.19 85 ASP A C 1
ATOM 674 O O . ASP A 1 85 ? -3.926 -6.105 -12.590 1.00 94.19 85 ASP A O 1
ATOM 678 N N . THR A 1 86 ? -2.117 -5.237 -11.589 1.00 94.81 86 THR A N 1
ATOM 679 C CA . THR A 1 86 ? -2.812 -4.834 -10.364 1.00 94.81 86 THR A CA 1
ATOM 680 C C . THR A 1 86 ? -2.551 -3.386 -9.957 1.00 94.81 86 THR A C 1
ATOM 682 O O . THR A 1 86 ? -1.580 -2.743 -10.376 1.00 94.81 86 THR A O 1
ATOM 685 N N . TYR A 1 87 ? -3.437 -2.861 -9.113 1.00 95.44 87 TYR A N 1
ATOM 686 C CA . TYR A 1 87 ? -3.236 -1.629 -8.360 1.00 95.44 87 TYR A CA 1
ATOM 687 C C . TYR A 1 87 ? -3.889 -1.713 -6.974 1.00 95.44 87 TYR A C 1
ATOM 689 O O . TYR A 1 87 ? -4.749 -2.549 -6.699 1.00 95.44 87 TYR A O 1
ATOM 697 N N . LEU A 1 88 ? -3.453 -0.829 -6.084 1.00 96.25 88 LEU A N 1
ATOM 698 C CA . LEU A 1 88 ? -3.968 -0.674 -4.734 1.00 96.25 88 LEU A CA 1
ATOM 699 C C . LEU A 1 88 ? -4.988 0.460 -4.688 1.00 96.25 88 LEU A C 1
ATOM 701 O O . LEU A 1 88 ? -4.688 1.576 -5.109 1.00 96.25 88 LEU A O 1
ATOM 705 N N . GLU A 1 89 ? -6.159 0.222 -4.108 1.00 95.56 89 GLU A N 1
ATOM 706 C CA . GLU A 1 89 ? -7.126 1.278 -3.812 1.00 95.56 89 GLU A CA 1
ATOM 707 C C . GLU A 1 89 ? -7.249 1.491 -2.303 1.00 95.56 89 GLU A C 1
ATOM 709 O O . GLU A 1 89 ? -7.649 0.593 -1.558 1.00 95.56 89 GLU A O 1
ATOM 714 N N . PHE A 1 90 ? -6.922 2.706 -1.860 1.00 93.06 90 PHE A N 1
ATOM 715 C CA . PHE A 1 90 ? -7.105 3.142 -0.481 1.00 93.06 90 PHE A CA 1
ATOM 716 C C . PHE A 1 90 ? -8.346 3.999 -0.323 1.00 93.06 90 PHE A C 1
ATOM 718 O O . PHE A 1 90 ? -8.509 5.029 -0.984 1.00 93.06 90 PHE A O 1
ATOM 725 N N . TYR A 1 91 ? -9.170 3.644 0.655 1.00 90.12 91 TYR A N 1
ATOM 726 C CA . TYR A 1 91 ? -10.264 4.503 1.076 1.00 90.12 91 TYR A CA 1
ATOM 727 C C . TYR A 1 91 ? -10.587 4.329 2.554 1.00 90.12 91 TYR A C 1
ATOM 729 O O . TYR A 1 91 ? -10.310 3.315 3.200 1.00 90.12 91 TYR A O 1
ATOM 737 N N . LYS A 1 92 ? -11.216 5.368 3.094 1.00 86.06 92 LYS A N 1
ATOM 738 C CA . LYS A 1 92 ? -11.772 5.374 4.437 1.00 86.06 92 LYS A CA 1
ATOM 739 C C . LYS A 1 92 ? -13.280 5.217 4.327 1.00 86.06 92 LYS A C 1
ATOM 741 O O . LYS A 1 92 ? -13.942 6.002 3.656 1.00 86.06 92 LYS A O 1
ATOM 746 N N . SER A 1 93 ? -13.827 4.211 4.995 1.00 83.81 93 SER A N 1
ATOM 747 C CA . SER A 1 93 ? -15.280 4.057 5.106 1.00 83.81 93 SER A CA 1
ATOM 748 C C . SER A 1 93 ? -15.899 5.169 5.957 1.00 83.81 93 SER A C 1
ATOM 750 O O . SER A 1 93 ? -15.247 5.728 6.844 1.00 83.81 93 SER A O 1
ATOM 752 N N . GLY A 1 94 ? -17.197 5.425 5.763 1.00 74.38 94 GLY A N 1
ATOM 753 C CA . GLY A 1 94 ? -17.962 6.363 6.595 1.00 74.38 94 GLY A CA 1
ATOM 754 C C . GLY A 1 94 ? -17.965 6.011 8.091 1.00 74.38 94 GLY A C 1
ATOM 755 O O . GLY A 1 94 ? -18.095 6.899 8.924 1.00 74.38 94 GLY A O 1
ATOM 756 N N . SER A 1 95 ? -17.730 4.742 8.453 1.00 75.94 95 SER A N 1
ATOM 757 C CA . SER A 1 95 ? -17.586 4.290 9.846 1.00 75.94 95 SER A CA 1
ATOM 758 C C . SER A 1 95 ? -16.175 4.490 10.420 1.00 75.94 95 SER A C 1
ATOM 760 O O . SER A 1 95 ? -15.863 3.979 11.493 1.00 75.94 95 SER A O 1
ATOM 762 N N . GLY A 1 96 ? -15.280 5.154 9.686 1.00 75.44 96 GLY A N 1
ATOM 763 C CA . GLY A 1 96 ? -13.916 5.452 10.113 1.00 75.44 96 GLY A CA 1
ATOM 764 C C . GLY A 1 96 ? -12.902 4.324 9.920 1.00 75.44 96 GLY A C 1
ATOM 765 O O . GLY A 1 96 ? -11.727 4.552 10.178 1.00 75.44 96 GLY A O 1
ATOM 766 N N . LYS A 1 97 ? -13.301 3.140 9.441 1.00 83.69 97 LYS A N 1
ATOM 767 C CA . LYS A 1 97 ? -12.367 2.037 9.149 1.00 83.69 97 LYS A CA 1
ATOM 768 C C . LYS A 1 97 ? -11.608 2.295 7.848 1.00 83.69 97 LYS A C 1
ATOM 770 O O . LYS A 1 97 ? -12.210 2.798 6.893 1.00 83.69 97 LYS A O 1
ATOM 775 N N . MET A 1 98 ? -10.336 1.908 7.818 1.00 91.38 98 MET A N 1
ATOM 776 C CA . MET A 1 98 ? -9.482 1.987 6.634 1.00 91.38 98 MET A CA 1
ATOM 777 C C . MET A 1 98 ? -9.565 0.684 5.839 1.00 91.38 98 MET A C 1
ATOM 779 O O . MET A 1 98 ? -9.575 -0.405 6.420 1.00 91.38 98 MET A O 1
ATOM 783 N N . TYR A 1 99 ? -9.608 0.812 4.518 1.00 94.00 99 TYR A N 1
ATOM 784 C CA . TYR A 1 99 ? -9.625 -0.305 3.586 1.00 94.00 99 TYR A CA 1
ATOM 785 C C . TYR A 1 99 ? -8.503 -0.151 2.569 1.00 94.00 99 TYR A C 1
ATOM 787 O O . TYR A 1 99 ? -8.194 0.960 2.125 1.00 94.00 99 TYR A O 1
ATOM 795 N N . LEU A 1 100 ? -7.917 -1.290 2.220 1.00 95.81 100 LEU A N 1
ATOM 796 C CA . LEU A 1 100 ? -6.961 -1.441 1.141 1.00 95.81 100 LEU A CA 1
ATOM 797 C C . LEU A 1 100 ? -7.431 -2.580 0.241 1.00 95.81 100 LEU A C 1
ATOM 799 O O . LEU A 1 100 ? -7.444 -3.733 0.669 1.00 95.81 100 LEU A O 1
ATOM 803 N N . LYS A 1 101 ? -7.806 -2.271 -0.997 1.00 95.88 101 LYS A N 1
ATOM 804 C CA . LYS A 1 101 ? -8.145 -3.293 -1.994 1.00 95.88 101 LYS A CA 1
ATOM 805 C C . LYS A 1 101 ? -6.975 -3.520 -2.926 1.00 95.88 101 LYS A C 1
ATOM 807 O O . LYS A 1 101 ? -6.335 -2.556 -3.339 1.00 95.88 101 LYS A O 1
ATOM 812 N N . ILE A 1 102 ? -6.735 -4.778 -3.270 1.00 95.81 102 ILE A N 1
ATOM 813 C CA . ILE A 1 102 ? -5.893 -5.146 -4.405 1.00 95.81 102 ILE A CA 1
ATOM 814 C C . ILE A 1 102 ? -6.848 -5.460 -5.552 1.00 95.81 102 ILE A C 1
ATOM 816 O O . ILE A 1 102 ? -7.676 -6.363 -5.434 1.00 95.81 102 ILE A O 1
ATOM 820 N N . LEU A 1 103 ? -6.775 -4.663 -6.612 1.00 93.81 103 LEU A N 1
ATOM 821 C CA . LEU A 1 103 ? -7.667 -4.739 -7.763 1.00 93.81 103 LEU A CA 1
ATOM 822 C C . LEU A 1 103 ? -6.867 -5.080 -9.013 1.00 93.81 103 LEU A C 1
ATOM 824 O O . LEU A 1 103 ? -5.743 -4.599 -9.175 1.00 93.81 103 LEU A O 1
ATOM 828 N N . ASP A 1 104 ? -7.477 -5.870 -9.889 1.00 91.75 104 ASP A N 1
ATOM 829 C CA . ASP A 1 104 ? -6.958 -6.132 -11.228 1.00 91.75 104 ASP A CA 1
ATOM 830 C C . ASP A 1 104 ? -7.180 -4.900 -12.128 1.00 91.75 104 ASP A C 1
ATOM 832 O O . ASP A 1 104 ? -8.080 -4.087 -11.883 1.00 91.75 104 ASP A O 1
ATOM 836 N N . ARG A 1 105 ? -6.331 -4.735 -13.142 1.00 87.56 105 ARG A N 1
ATOM 837 C CA . ARG A 1 105 ? -6.364 -3.623 -14.104 1.00 87.56 105 ARG A CA 1
ATOM 838 C C . ARG A 1 105 ? -7.265 -3.859 -15.308 1.00 87.56 105 ARG A C 1
ATOM 840 O O . ARG A 1 105 ? -7.415 -5.021 -15.740 1.00 87.56 105 ARG A O 1
#

Sequence (105 aa):
MLDIGDVVKGSYKLRSIANRDNGDRDYSIDNFAMPLTLELGRELNFKKVSSILVRLGNTSMFSLHLLLDRDLHSQIMHLDLDAKDTYLEFYKSGSGKMYLKILDR